Protein AF-A0A643F8P0-F1 (afdb_monomer_lite)

Sequence (172 aa):
MSAFVASLYAFSPAPAEAAQLQRCAGENETCRLPYPTEVIYGANGRGTSQFIDGPNVRCSNQVFGDPAPGARKSCSFVVRDRYEDRRDDRRNDWRDDRRNDWRDNRRDDRGRGDWKQCAKEKGFCDFYGRKVVRYGAKGRFVERVFRDGVRCDNRSFGDPARGQGKACYIQN

Foldseek 3Di:
DDDDDDDDPPPDDDPDPPQDKAFAWWEQDKGFDPAFFKKWKDDDPWTFIDTDRDRIDGRYCVVGNCRDPPDTITIITGDDCLPDDPPDPPDDDDDDDDDDDPPPDDPDPPHDADWAFQWWAQDKRADAAKWWKWKADDPFTFIGIDHGIDGRYCVGGNYRDPPDTMTMITGD

Radius of gyration: 23.3 Å; chains: 1; bounding box: 80×56×63 Å

Secondary structure (DSSP, 8-state):
-----------PPPPP----EEEEEETTSEEEPSSSEEEEEEETTEEEEEEE-SSEEE-SHHHH--SSTTSPPEEEEE-----S---SS-S-------------SS-SSSSSS-EEEEEETTSEE--SSEEEEEEEETTEEEEEEEES-EE-SHHHH--SSTTS--EEEEE-

Organism: NCBI:txid571256

pLDDT: mean 78.8, std 17.43, range [42.19, 96.69]

Structure (mmCIF, N/CA/C/O backbone):
data_AF-A0A643F8P0-F1
#
_entry.id   AF-A0A643F8P0-F1
#
loop_
_atom_site.group_PDB
_atom_site.id
_atom_site.type_symbol
_atom_site.label_atom_id
_atom_site.label_alt_id
_atom_site.label_comp_id
_atom_site.label_asym_id
_atom_site.label_entity_id
_atom_site.label_seq_id
_atom_site.pdbx_PDB_ins_code
_atom_site.Cartn_x
_atom_site.Cartn_y
_atom_site.Cartn_z
_atom_site.occupancy
_atom_site.B_iso_or_equiv
_atom_site.auth_seq_id
_atom_site.auth_comp_id
_atom_site.auth_asym_id
_atom_site.auth_atom_id
_atom_site.pdbx_PDB_model_num
ATOM 1 N N . MET A 1 1 ? 60.593 21.051 12.238 1.00 44.84 1 MET A N 1
ATOM 2 C CA . MET A 1 1 ? 59.324 21.249 11.508 1.00 44.84 1 MET A CA 1
ATOM 3 C C . MET A 1 1 ? 58.473 20.017 11.761 1.00 44.84 1 MET A C 1
ATOM 5 O O . MET A 1 1 ? 58.709 19.001 11.126 1.00 44.84 1 MET A O 1
ATOM 9 N N . SER A 1 2 ? 57.611 20.048 12.780 1.00 47.16 2 SER A N 1
ATOM 10 C CA . SER A 1 2 ? 56.833 18.871 13.196 1.00 47.16 2 SER A CA 1
ATOM 11 C C . SER A 1 2 ? 55.447 18.916 12.567 1.00 47.16 2 SER A C 1
ATOM 13 O O . SER A 1 2 ? 54.753 19.926 12.650 1.00 47.16 2 SER A O 1
ATOM 15 N N . ALA A 1 3 ? 55.110 17.829 11.881 1.00 49.59 3 ALA A N 1
ATOM 16 C CA . ALA A 1 3 ? 53.942 17.677 11.035 1.00 49.59 3 ALA A CA 1
ATOM 17 C C . ALA A 1 3 ? 52.636 17.627 11.844 1.00 49.59 3 ALA A C 1
ATOM 19 O O . ALA A 1 3 ? 52.505 16.840 12.780 1.00 49.59 3 ALA A O 1
ATOM 20 N N . PHE A 1 4 ? 51.649 18.424 11.434 1.00 51.78 4 PHE A N 1
ATOM 21 C CA . PHE A 1 4 ? 50.258 18.250 11.838 1.00 51.78 4 PHE A CA 1
ATOM 22 C C . PHE A 1 4 ? 49.622 17.209 10.916 1.00 51.78 4 PHE A C 1
ATOM 24 O O . PHE A 1 4 ? 49.409 17.460 9.731 1.00 51.78 4 PHE A O 1
ATOM 31 N N . VAL A 1 5 ? 49.346 16.022 11.453 1.00 54.84 5 VAL A N 1
ATOM 32 C CA . VAL A 1 5 ? 48.587 14.987 10.747 1.00 54.84 5 VAL A CA 1
ATOM 33 C C . VAL A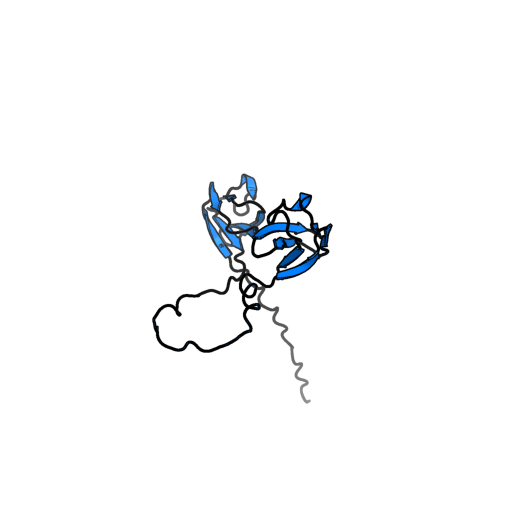 1 5 ? 47.111 15.367 10.848 1.00 54.84 5 VAL A C 1
ATOM 35 O O . VAL A 1 5 ? 46.491 15.220 11.900 1.00 54.84 5 VAL A O 1
ATOM 38 N N . ALA A 1 6 ? 46.556 15.919 9.770 1.00 56.56 6 ALA A N 1
ATOM 39 C CA . ALA A 1 6 ? 45.125 16.169 9.660 1.00 56.56 6 ALA A CA 1
ATOM 40 C C . ALA A 1 6 ? 44.400 14.820 9.556 1.00 56.56 6 ALA A C 1
ATOM 42 O O . ALA A 1 6 ? 44.477 14.132 8.539 1.00 56.56 6 ALA A O 1
ATOM 43 N N . SER A 1 7 ? 43.733 14.426 10.640 1.00 62.41 7 SER A N 1
ATOM 44 C CA . SER A 1 7 ? 42.916 13.216 10.684 1.00 62.41 7 SER A CA 1
ATOM 45 C C . SER A 1 7 ? 41.662 13.431 9.833 1.00 62.41 7 SER A C 1
ATOM 47 O O . SER A 1 7 ? 40.758 14.178 10.211 1.00 62.41 7 SER A O 1
ATOM 49 N N . LEU A 1 8 ? 41.635 12.820 8.650 1.00 60.09 8 LEU A N 1
ATOM 50 C CA . LEU A 1 8 ? 40.470 12.798 7.772 1.00 60.09 8 LEU A CA 1
ATOM 51 C C . LEU A 1 8 ? 39.463 11.786 8.328 1.00 60.09 8 LEU A C 1
ATOM 53 O O . LEU A 1 8 ? 39.619 10.579 8.158 1.00 60.09 8 LEU A O 1
ATOM 57 N N . TYR A 1 9 ? 38.421 12.279 8.997 1.00 62.19 9 TYR A N 1
ATOM 58 C CA . TYR A 1 9 ? 37.262 11.465 9.350 1.00 62.19 9 TYR A CA 1
ATOM 59 C C . TYR A 1 9 ? 36.474 11.141 8.076 1.00 62.19 9 TYR A C 1
ATOM 61 O O . TYR A 1 9 ? 35.705 11.960 7.573 1.00 62.19 9 TYR A O 1
ATOM 69 N N . ALA A 1 10 ? 36.681 9.939 7.541 1.00 62.03 10 ALA A N 1
ATOM 70 C CA . ALA A 1 10 ? 35.832 9.373 6.506 1.00 62.03 10 ALA A CA 1
ATOM 71 C C . ALA A 1 10 ? 34.463 9.031 7.118 1.00 62.03 10 ALA A C 1
ATOM 73 O O . ALA A 1 10 ? 34.300 8.009 7.782 1.00 62.03 10 ALA A O 1
AT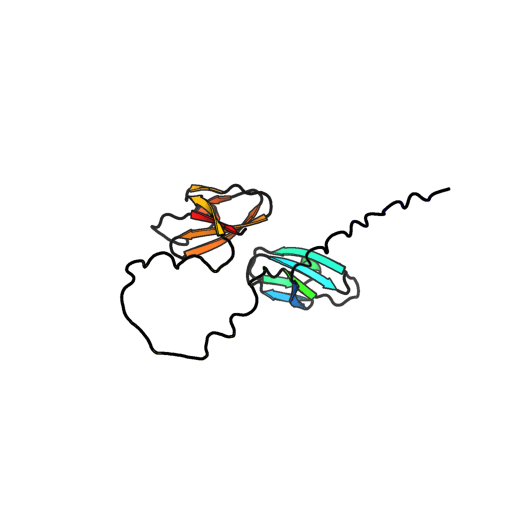OM 74 N N . PHE A 1 11 ? 33.473 9.899 6.909 1.00 56.56 11 PHE A N 1
ATOM 75 C CA . PHE A 1 11 ? 32.074 9.551 7.137 1.00 56.56 11 PHE A CA 1
ATOM 76 C C . PHE A 1 11 ? 31.609 8.652 5.990 1.00 56.56 11 PHE A C 1
ATOM 78 O O . PHE A 1 11 ? 31.243 9.130 4.917 1.00 56.56 11 PHE A O 1
ATOM 85 N N . SER A 1 12 ? 31.645 7.340 6.209 1.00 61.72 12 SER A N 1
ATOM 86 C CA . SER A 1 12 ? 30.964 6.384 5.339 1.00 61.72 12 SER A CA 1
ATOM 87 C C . SER A 1 12 ? 29.452 6.609 5.456 1.00 61.72 12 SER A C 1
ATOM 89 O O . SER A 1 12 ? 28.930 6.518 6.572 1.00 61.72 12 SER A O 1
ATOM 91 N N . PRO A 1 13 ? 28.717 6.894 4.364 1.00 55.09 13 PRO A N 1
ATOM 92 C CA . PRO A 1 13 ? 27.265 6.828 4.414 1.00 55.09 13 PRO A CA 1
ATOM 93 C C . PRO A 1 13 ? 26.875 5.392 4.779 1.00 55.09 13 PRO A C 1
ATOM 95 O O . PRO A 1 13 ? 27.413 4.437 4.213 1.00 55.09 13 PRO A O 1
ATOM 98 N N . ALA A 1 14 ? 25.985 5.239 5.762 1.00 55.78 14 ALA A N 1
ATOM 99 C CA . ALA A 1 14 ? 25.439 3.937 6.119 1.00 55.78 14 ALA A CA 1
ATOM 100 C C . ALA A 1 14 ? 24.883 3.258 4.854 1.00 55.78 14 ALA A C 1
ATOM 102 O O . ALA A 1 14 ? 24.330 3.956 3.993 1.00 55.78 14 ALA A O 1
ATOM 103 N N . PRO A 1 15 ? 25.029 1.929 4.711 1.00 54.34 15 PRO A N 1
ATOM 104 C CA . PRO A 1 15 ? 24.374 1.220 3.627 1.00 54.34 15 PRO A CA 1
ATOM 105 C C . PRO A 1 15 ? 22.886 1.549 3.713 1.00 54.34 15 PRO A C 1
ATOM 107 O O . PRO A 1 15 ? 22.271 1.363 4.763 1.00 54.34 15 PRO A O 1
ATOM 110 N N . ALA A 1 16 ? 22.327 2.103 2.635 1.00 50.72 16 ALA A N 1
ATOM 111 C CA . AL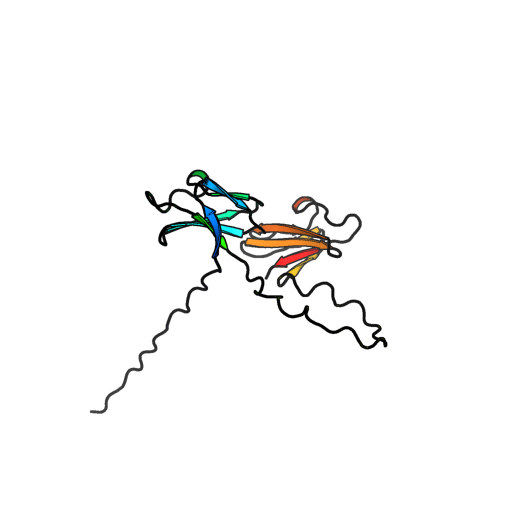A A 1 16 ? 20.886 2.206 2.495 1.00 50.72 16 ALA A CA 1
ATOM 112 C C . ALA A 1 16 ? 20.329 0.810 2.784 1.00 50.72 16 ALA A C 1
ATOM 114 O O . ALA A 1 16 ? 20.752 -0.141 2.123 1.00 50.72 16 ALA A O 1
ATOM 115 N N . GLU A 1 17 ? 19.478 0.681 3.807 1.00 54.28 17 GLU A N 1
ATOM 116 C CA . GLU A 1 17 ? 18.790 -0.569 4.119 1.00 54.28 17 GLU A CA 1
ATOM 117 C C . GLU A 1 17 ? 18.154 -1.067 2.823 1.00 54.28 17 GLU A C 1
ATOM 119 O O . GLU A 1 17 ? 17.181 -0.500 2.319 1.00 54.28 17 GLU A O 1
ATOM 124 N N . ALA A 1 18 ? 18.774 -2.077 2.215 1.00 56.22 18 ALA A N 1
ATOM 125 C CA . ALA A 1 18 ? 18.255 -2.694 1.017 1.00 56.22 18 ALA A CA 1
ATOM 126 C C . ALA A 1 18 ? 17.021 -3.466 1.466 1.00 56.22 18 ALA A C 1
ATOM 128 O O . ALA A 1 18 ? 17.133 -4.577 1.978 1.00 56.22 18 ALA A O 1
ATOM 129 N N . ALA A 1 19 ? 15.855 -2.831 1.342 1.00 63.91 19 ALA A N 1
ATOM 130 C CA . ALA A 1 19 ? 14.574 -3.451 1.627 1.00 63.91 19 ALA A CA 1
ATOM 131 C C . ALA A 1 19 ? 14.545 -4.854 0.999 1.00 63.91 19 ALA A C 1
ATOM 133 O O . ALA A 1 19 ? 14.876 -5.005 -0.180 1.00 63.91 19 ALA A O 1
ATOM 134 N N . GLN A 1 20 ? 14.201 -5.885 1.777 1.00 82.75 20 GLN A N 1
ATOM 135 C CA . GLN A 1 20 ? 14.216 -7.265 1.295 1.00 82.75 20 GLN A CA 1
ATOM 136 C C . GLN A 1 20 ? 13.199 -7.402 0.146 1.00 82.75 20 GLN A C 1
ATOM 138 O O . GLN A 1 20 ? 11.993 -7.306 0.357 1.00 82.75 20 GLN A O 1
ATOM 143 N N . LEU A 1 21 ? 13.663 -7.583 -1.095 1.00 87.81 21 LEU A N 1
ATOM 144 C CA . LEU A 1 21 ? 12.792 -7.690 -2.271 1.00 87.81 21 LEU A CA 1
ATOM 145 C C . LEU A 1 21 ? 12.518 -9.151 -2.619 1.00 87.81 21 LEU A C 1
ATOM 147 O O . LEU A 1 21 ? 13.436 -9.899 -2.948 1.00 87.81 21 LEU A O 1
ATOM 151 N N . GLN A 1 22 ? 11.243 -9.537 -2.649 1.00 92.31 22 GLN A N 1
ATOM 152 C CA . GLN A 1 22 ? 10.815 -10.861 -3.097 1.00 92.31 22 GLN A CA 1
ATOM 153 C C . GLN A 1 22 ? 10.192 -10.778 -4.485 1.00 92.31 22 GLN A C 1
ATOM 155 O O . GLN A 1 22 ? 9.160 -10.136 -4.684 1.00 92.31 22 GLN A O 1
ATOM 160 N N . ARG A 1 23 ? 10.781 -11.488 -5.452 1.00 93.88 23 ARG A N 1
ATOM 161 C CA . ARG A 1 23 ? 10.199 -11.638 -6.792 1.00 93.88 23 ARG A CA 1
ATOM 162 C C . ARG A 1 23 ? 8.876 -12.399 -6.709 1.00 93.88 23 ARG A C 1
ATOM 164 O O . ARG A 1 23 ? 8.819 -13.452 -6.073 1.00 93.88 23 ARG A O 1
ATOM 171 N N . CYS A 1 24 ? 7.844 -11.895 -7.385 1.00 94.81 24 CYS A N 1
ATOM 172 C CA . CYS A 1 24 ? 6.509 -12.503 -7.399 1.00 94.81 24 CYS A CA 1
ATOM 173 C C . CYS A 1 24 ? 5.976 -12.850 -8.793 1.00 94.81 24 CYS A C 1
ATOM 175 O O . CYS A 1 24 ? 5.148 -13.749 -8.898 1.00 94.81 24 CYS A O 1
ATOM 177 N N . ALA A 1 25 ? 6.403 -12.149 -9.849 1.00 96.69 25 ALA A N 1
ATOM 178 C CA . ALA A 1 25 ? 5.860 -12.341 -11.195 1.00 96.69 2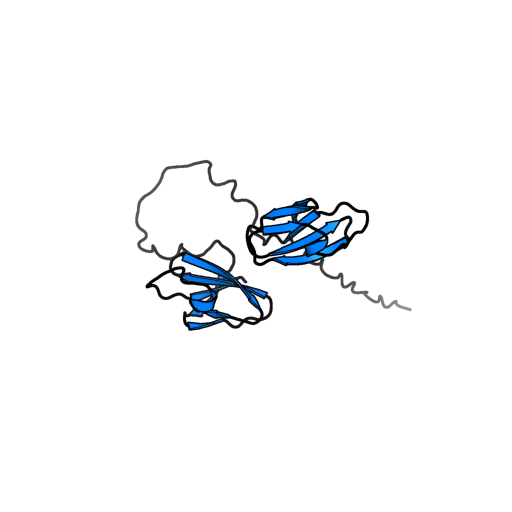5 ALA A CA 1
ATOM 179 C C . ALA A 1 25 ? 6.861 -11.937 -12.286 1.00 96.69 25 ALA A C 1
ATOM 181 O O . ALA A 1 25 ? 7.655 -11.008 -12.111 1.00 96.69 25 ALA A O 1
ATOM 182 N N . GLY A 1 26 ? 6.821 -12.626 -13.424 1.00 95.38 26 GLY A N 1
ATOM 183 C CA . GLY A 1 26 ? 7.430 -12.174 -14.672 1.00 95.38 26 GLY A CA 1
ATOM 184 C C . GLY A 1 26 ? 6.600 -11.096 -15.376 1.00 95.38 26 GLY A C 1
ATOM 185 O O . GLY A 1 26 ? 5.465 -10.802 -15.005 1.00 95.38 26 GLY A O 1
ATOM 186 N N . GLU A 1 27 ? 7.178 -10.492 -16.411 1.00 92.56 27 GLU A N 1
ATOM 187 C CA . GLU A 1 27 ? 6.476 -9.545 -17.281 1.00 92.56 27 GLU A CA 1
ATOM 188 C C . GLU A 1 27 ? 5.189 -10.153 -17.867 1.00 92.56 27 GLU A C 1
ATOM 190 O O . GLU A 1 27 ? 5.190 -11.265 -18.390 1.00 92.56 27 GLU A O 1
ATOM 195 N N . ASN A 1 28 ? 4.097 -9.391 -17.771 1.00 93.88 28 ASN A N 1
ATOM 196 C CA . ASN A 1 28 ? 2.713 -9.716 -18.133 1.00 93.88 28 ASN A CA 1
ATOM 197 C C . ASN A 1 28 ? 1.993 -10.759 -17.262 1.00 93.88 28 ASN A C 1
ATOM 199 O O . ASN A 1 28 ? 0.828 -11.076 -17.526 1.00 93.88 28 ASN A O 1
ATOM 203 N N . GLU A 1 29 ? 2.626 -11.239 -16.194 1.00 95.88 29 GLU A N 1
ATOM 204 C CA . GLU A 1 29 ? 1.989 -12.110 -15.204 1.00 95.88 29 GLU A CA 1
ATOM 205 C C . GLU A 1 29 ? 1.301 -11.298 -14.091 1.00 95.88 29 GLU A C 1
ATOM 207 O O . GLU A 1 29 ? 1.458 -10.079 -13.965 1.00 95.88 29 GLU A O 1
ATOM 212 N N . THR A 1 30 ? 0.501 -11.974 -13.268 1.00 95.62 30 THR A N 1
ATOM 213 C CA . THR A 1 30 ? -0.155 -11.366 -12.104 1.00 95.62 30 THR A CA 1
ATOM 214 C C . THR A 1 30 ? 0.640 -11.674 -10.842 1.00 95.62 30 THR A C 1
ATOM 216 O O . THR A 1 30 ? 0.773 -12.830 -10.451 1.00 95.62 30 THR A O 1
ATOM 219 N N . CYS A 1 31 ? 1.118 -10.628 -10.173 1.00 95.62 31 CYS A N 1
ATOM 220 C CA . CYS A 1 31 ? 1.742 -10.724 -8.861 1.00 95.62 31 CYS A CA 1
ATOM 221 C C . CYS A 1 31 ? 0.650 -10.783 -7.787 1.00 95.62 31 CYS A C 1
ATOM 223 O O . CYS A 1 31 ? -0.187 -9.879 -7.717 1.00 95.62 31 CYS A O 1
ATOM 225 N N . ARG A 1 32 ? 0.652 -11.840 -6.963 1.00 94.44 32 ARG A N 1
ATOM 226 C CA . ARG A 1 32 ? -0.222 -11.961 -5.786 1.00 94.44 32 ARG A CA 1
ATOM 227 C C . ARG A 1 32 ? 0.514 -11.448 -4.558 1.00 94.44 32 ARG A C 1
ATOM 229 O O . ARG A 1 32 ? 1.602 -11.932 -4.253 1.00 94.44 32 ARG A O 1
ATOM 236 N N . LEU A 1 33 ? -0.082 -10.492 -3.863 1.00 89.44 33 LEU A N 1
ATOM 237 C CA . LEU A 1 33 ? 0.531 -9.830 -2.722 1.00 89.44 33 LEU A CA 1
ATOM 238 C C . LEU A 1 33 ? -0.031 -10.402 -1.417 1.00 89.44 33 LEU A C 1
ATOM 240 O O . LEU A 1 33 ? -1.251 -10.477 -1.261 1.00 89.44 33 LEU A O 1
ATOM 244 N N . PRO A 1 34 ? 0.832 -10.804 -0.467 1.00 85.00 34 PRO A N 1
ATOM 245 C CA . PRO A 1 34 ? 0.384 -11.330 0.823 1.00 85.00 34 PRO A CA 1
ATOM 246 C C . PRO A 1 34 ? -0.235 -10.250 1.724 1.00 85.00 34 PRO A C 1
ATOM 248 O O . PRO A 1 34 ? -0.970 -10.570 2.655 1.00 85.00 34 PRO A O 1
ATOM 251 N N . TYR A 1 35 ? 0.091 -8.985 1.468 1.00 82.56 35 TYR A N 1
ATOM 252 C CA . TYR A 1 35 ? -0.399 -7.801 2.165 1.00 82.56 35 TYR A CA 1
ATOM 253 C C . TYR A 1 35 ? -0.154 -6.564 1.283 1.00 82.56 35 TYR A C 1
ATOM 255 O O . TYR A 1 35 ? 0.678 -6.635 0.372 1.00 82.56 35 TYR A O 1
ATOM 263 N N . PRO A 1 36 ? -0.828 -5.432 1.556 1.00 85.31 36 PRO A N 1
ATOM 264 C CA . PRO A 1 36 ? -0.528 -4.155 0.918 1.00 85.31 36 PRO A CA 1
ATOM 265 C C . PRO A 1 36 ? 0.954 -3.796 1.032 1.00 85.31 36 PRO A C 1
ATOM 267 O O . PRO A 1 36 ? 1.495 -3.706 2.138 1.00 85.31 36 PRO A O 1
ATOM 270 N N . THR A 1 37 ? 1.628 -3.624 -0.100 1.00 88.50 37 THR A N 1
ATOM 271 C CA . THR A 1 37 ? 3.074 -3.388 -0.137 1.00 88.50 37 THR A CA 1
ATOM 272 C C . THR A 1 37 ? 3.490 -2.642 -1.400 1.00 88.50 37 THR A C 1
ATOM 274 O O . THR A 1 37 ? 2.719 -2.477 -2.349 1.00 88.50 37 THR A O 1
ATOM 277 N N . GLU A 1 38 ? 4.728 -2.168 -1.399 1.00 90.69 38 GLU A N 1
ATOM 278 C CA . GLU A 1 38 ? 5.360 -1.581 -2.566 1.00 90.69 38 GLU A CA 1
ATOM 279 C C . GLU A 1 38 ? 5.847 -2.678 -3.513 1.00 90.69 38 GLU A C 1
ATOM 281 O O . GLU A 1 38 ? 6.556 -3.603 -3.113 1.00 90.69 38 GLU A O 1
ATOM 286 N N . VAL A 1 39 ? 5.436 -2.572 -4.774 1.00 94.38 39 VAL A N 1
ATOM 287 C CA . VAL A 1 39 ? 5.830 -3.453 -5.868 1.00 94.38 39 VAL A CA 1
ATOM 288 C C . VAL A 1 39 ? 6.741 -2.679 -6.802 1.00 94.38 39 VAL A C 1
ATOM 290 O O . VAL A 1 39 ? 6.400 -1.599 -7.277 1.00 94.38 39 VAL A O 1
ATOM 293 N N . ILE A 1 40 ? 7.898 -3.256 -7.074 1.00 95.12 40 ILE A N 1
ATOM 294 C CA . ILE A 1 40 ? 8.922 -2.758 -7.975 1.00 95.12 40 ILE A CA 1
ATOM 295 C C . ILE A 1 40 ? 8.850 -3.577 -9.252 1.00 95.12 40 ILE A C 1
ATOM 297 O O . ILE A 1 40 ? 8.951 -4.801 -9.216 1.00 95.12 40 ILE A O 1
ATOM 301 N N . TYR A 1 41 ? 8.708 -2.894 -10.377 1.00 96.31 41 TYR A N 1
ATOM 302 C CA . TYR A 1 41 ? 8.779 -3.469 -11.709 1.00 96.31 41 TYR A CA 1
ATOM 303 C C . TYR A 1 41 ? 10.066 -3.007 -12.380 1.00 96.31 41 TYR A C 1
ATOM 305 O O . TYR A 1 41 ? 10.320 -1.806 -12.440 1.00 96.31 41 TYR A O 1
ATOM 313 N N . GLY A 1 42 ? 10.898 -3.931 -12.859 1.00 94.50 42 GLY 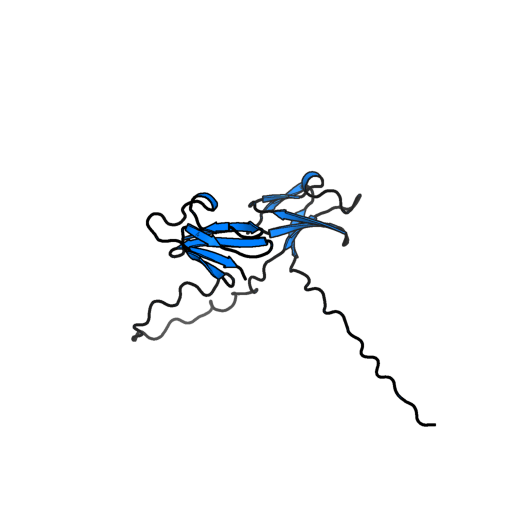A N 1
ATOM 314 C CA . GLY A 1 42 ? 12.201 -3.551 -13.399 1.00 94.50 42 GLY A CA 1
ATOM 315 C C . GLY A 1 42 ? 13.075 -4.698 -13.893 1.00 94.50 42 GLY A C 1
ATOM 316 O O . GLY A 1 42 ? 12.711 -5.873 -13.797 1.00 94.50 42 GLY A O 1
ATOM 317 N N . ALA A 1 43 ? 14.233 -4.325 -14.438 1.00 93.44 43 ALA A N 1
ATOM 318 C CA . ALA A 1 43 ? 15.291 -5.210 -14.919 1.00 93.44 43 ALA A CA 1
ATOM 319 C C . ALA A 1 43 ? 16.653 -4.503 -14.847 1.00 93.44 43 ALA A C 1
ATOM 321 O O . ALA A 1 43 ? 16.735 -3.289 -15.022 1.00 93.44 43 ALA A O 1
ATOM 322 N N . ASN A 1 44 ? 17.734 -5.267 -14.649 1.00 88.75 44 ASN A N 1
ATOM 323 C CA . ASN A 1 44 ? 19.120 -4.777 -14.734 1.00 88.75 44 ASN A CA 1
ATOM 324 C C . ASN A 1 44 ? 19.404 -3.527 -13.874 1.00 88.75 44 ASN A C 1
ATOM 326 O O . ASN A 1 44 ? 20.069 -2.596 -14.319 1.00 88.75 44 ASN A O 1
ATOM 330 N N . GLY A 1 45 ? 18.846 -3.472 -12.661 1.00 85.62 45 GLY A N 1
ATOM 331 C CA . GLY A 1 45 ? 19.010 -2.335 -11.746 1.00 85.62 45 GLY A CA 1
ATOM 332 C C . GLY A 1 45 ? 18.179 -1.091 -12.090 1.00 85.62 45 GLY A C 1
ATOM 333 O O . GLY A 1 45 ? 18.244 -0.105 -11.363 1.00 85.62 45 GLY A O 1
ATOM 334 N N . ARG A 1 46 ? 17.371 -1.123 -13.157 1.00 90.12 46 ARG A N 1
ATOM 335 C CA . ARG A 1 46 ? 16.381 -0.086 -13.478 1.00 90.12 46 ARG A CA 1
ATOM 336 C C . ARG A 1 46 ? 14.997 -0.559 -13.069 1.00 90.12 46 ARG A C 1
ATOM 338 O O . ARG A 1 46 ? 14.619 -1.688 -13.377 1.00 90.12 46 ARG A O 1
ATOM 345 N N . GLY A 1 47 ? 14.224 0.301 -12.419 1.00 92.06 47 GLY A N 1
ATOM 346 C CA . GLY A 1 47 ? 12.874 -0.047 -12.008 1.00 92.06 47 GLY A CA 1
ATOM 347 C C . GLY A 1 47 ? 12.039 1.153 -11.603 1.00 92.06 47 GLY A C 1
ATOM 348 O O . GLY A 1 47 ? 12.555 2.212 -11.259 1.00 92.06 47 GLY A O 1
ATOM 349 N N . THR A 1 48 ? 10.735 0.949 -11.651 1.00 93.31 48 THR A N 1
ATOM 350 C CA . THR A 1 48 ? 9.698 1.850 -11.148 1.00 93.31 48 THR A CA 1
ATOM 351 C C . THR A 1 48 ? 8.973 1.143 -10.023 1.00 93.31 48 THR A C 1
ATOM 353 O O . THR A 1 48 ? 8.720 -0.061 -10.120 1.00 93.31 48 THR A O 1
ATOM 356 N N . SER A 1 49 ? 8.595 1.872 -8.982 1.00 91.44 49 SER A N 1
ATOM 357 C CA . SER A 1 49 ? 7.821 1.318 -7.882 1.00 91.44 49 SER A CA 1
ATOM 358 C C . SER A 1 49 ? 6.423 1.918 -7.826 1.00 91.44 49 SER A C 1
ATOM 360 O O . SER A 1 49 ? 6.201 3.082 -8.163 1.00 91.44 49 SER A O 1
ATOM 362 N N . GLN A 1 50 ? 5.460 1.104 -7.407 1.00 91.19 50 GLN A N 1
ATOM 363 C CA . GLN A 1 50 ? 4.137 1.568 -7.017 1.00 91.19 50 GLN A CA 1
ATOM 364 C C . GLN A 1 50 ? 3.645 0.814 -5.794 1.00 91.19 50 GLN A C 1
ATOM 366 O O . GLN A 1 50 ? 3.908 -0.373 -5.613 1.00 91.19 50 GLN A O 1
ATOM 371 N N . PHE A 1 51 ? 2.887 1.515 -4.959 1.00 89.88 51 PHE A N 1
ATOM 372 C CA . PHE A 1 51 ? 2.246 0.910 -3.806 1.00 89.88 51 PHE A CA 1
ATOM 373 C C . PHE A 1 51 ? 0.899 0.322 -4.191 1.00 89.88 51 PHE A C 1
ATOM 375 O O . PHE A 1 51 ? 0.059 1.016 -4.762 1.00 89.88 51 PHE A O 1
ATOM 382 N N . ILE A 1 52 ? 0.690 -0.939 -3.834 1.00 90.69 52 ILE A N 1
ATOM 383 C CA . ILE A 1 52 ? -0.511 -1.683 -4.178 1.00 90.69 52 ILE A CA 1
ATOM 384 C C . ILE A 1 52 ? -1.248 -2.038 -2.885 1.00 90.69 52 ILE A C 1
ATOM 386 O O . ILE A 1 52 ? -0.732 -2.783 -2.058 1.00 90.69 52 ILE A O 1
ATOM 390 N N . ASP A 1 53 ? -2.469 -1.518 -2.731 1.00 84.44 53 ASP A N 1
ATOM 391 C CA . ASP A 1 53 ? -3.371 -1.822 -1.601 1.00 84.44 53 ASP A CA 1
ATOM 392 C C . ASP A 1 53 ? -4.295 -3.027 -1.880 1.00 84.44 53 ASP A C 1
ATOM 394 O O . ASP A 1 53 ? -5.122 -3.427 -1.065 1.00 84.44 53 ASP A O 1
ATOM 398 N N . GLY A 1 54 ? -4.167 -3.621 -3.068 1.00 86.56 54 GLY A N 1
ATOM 399 C CA . GLY A 1 54 ? -4.933 -4.785 -3.499 1.00 86.56 54 GLY A CA 1
ATOM 400 C C . GLY A 1 54 ? -4.183 -6.111 -3.327 1.00 86.56 54 GLY A C 1
ATOM 401 O O . GLY A 1 54 ? -2.956 -6.137 -3.244 1.00 86.56 54 GLY A O 1
ATOM 402 N N . PRO A 1 55 ? -4.903 -7.247 -3.361 1.00 87.81 55 PRO A N 1
ATOM 403 C CA . PRO A 1 55 ? -4.295 -8.575 -3.261 1.00 87.81 55 PRO A CA 1
ATOM 404 C C . PRO A 1 55 ? -3.528 -8.985 -4.525 1.00 87.81 55 PRO A C 1
ATOM 406 O O . PRO A 1 55 ? -2.785 -9.962 -4.500 1.00 87.81 55 PRO A O 1
ATOM 409 N N . ASN A 1 56 ? -3.732 -8.291 -5.649 1.00 93.12 56 ASN A N 1
ATOM 410 C CA . ASN A 1 56 ? -3.126 -8.630 -6.929 1.00 93.12 56 ASN A CA 1
ATOM 411 C C . ASN A 1 56 ? -2.773 -7.370 -7.719 1.00 93.12 56 ASN A C 1
ATOM 413 O O . ASN A 1 56 ? -3.534 -6.403 -7.714 1.00 93.12 56 ASN A O 1
ATOM 417 N N . VAL A 1 57 ? -1.680 -7.429 -8.477 1.00 95.25 57 VAL A N 1
ATOM 418 C CA . VAL A 1 57 ? -1.323 -6.417 -9.478 1.00 95.25 57 VAL A CA 1
ATOM 419 C C . VAL A 1 57 ? -0.822 -7.083 -10.755 1.00 95.25 57 VAL A C 1
ATOM 421 O O . VAL A 1 57 ? -0.140 -8.110 -10.711 1.00 95.25 57 VAL A O 1
ATOM 424 N N . ARG A 1 58 ? -1.168 -6.515 -11.915 1.00 96.31 58 ARG A N 1
ATOM 425 C CA . ARG A 1 58 ? -0.655 -6.989 -13.204 1.00 96.31 58 ARG A CA 1
ATOM 426 C C . ARG A 1 58 ? 0.730 -6.403 -13.457 1.00 96.31 58 ARG A C 1
ATOM 428 O O . ARG A 1 58 ? 0.894 -5.188 -13.508 1.00 96.31 58 ARG A O 1
ATOM 435 N N . CYS A 1 59 ? 1.715 -7.273 -13.633 1.00 95.44 59 CYS A N 1
ATOM 436 C CA . CYS A 1 59 ? 3.110 -6.900 -13.800 1.00 95.44 59 CYS A CA 1
ATOM 437 C C . CYS A 1 59 ? 3.395 -6.457 -15.241 1.00 95.44 59 CYS A C 1
ATOM 439 O O . CYS A 1 59 ? 3.823 -7.260 -16.065 1.00 95.44 59 CYS A O 1
ATOM 441 N N . SER A 1 60 ? 3.090 -5.207 -15.594 1.00 95.81 60 SER A N 1
ATOM 442 C CA . SER A 1 60 ? 3.169 -4.752 -16.989 1.00 95.81 60 SER A CA 1
ATOM 443 C C . SER A 1 60 ? 3.514 -3.274 -17.130 1.00 95.81 60 SER A C 1
ATOM 445 O O . SER A 1 60 ? 3.224 -2.477 -16.233 1.00 95.81 60 SER A O 1
ATOM 447 N N . ASN A 1 61 ? 4.019 -2.911 -18.313 1.00 94.25 61 ASN A N 1
ATOM 448 C CA . ASN A 1 61 ? 4.282 -1.527 -18.711 1.00 94.25 61 ASN A CA 1
ATOM 449 C C . ASN A 1 61 ? 3.056 -0.609 -18.574 1.00 94.25 61 ASN A C 1
ATOM 451 O O . ASN A 1 61 ? 3.207 0.577 -18.311 1.00 94.25 61 ASN A O 1
ATOM 455 N N . GLN A 1 62 ? 1.837 -1.139 -18.717 1.00 93.56 62 GLN A N 1
ATOM 456 C CA . GLN A 1 62 ? 0.614 -0.345 -18.577 1.00 93.56 62 GLN A CA 1
ATOM 457 C C . GLN A 1 62 ? 0.373 0.127 -17.137 1.00 93.56 62 GLN A C 1
ATOM 459 O O . GLN A 1 62 ? -0.219 1.180 -16.930 1.00 93.56 62 GLN A O 1
ATOM 464 N N . VAL A 1 63 ? 0.807 -0.655 -16.146 1.00 93.25 63 VAL A N 1
ATOM 465 C CA . VAL A 1 63 ? 0.593 -0.340 -14.727 1.00 93.25 63 VAL A CA 1
ATOM 466 C C . VAL A 1 63 ? 1.744 0.498 -14.179 1.00 93.25 63 VAL A C 1
ATOM 468 O O . VAL A 1 63 ? 1.511 1.486 -13.489 1.00 93.25 63 VAL A O 1
ATOM 471 N N . PHE A 1 64 ? 2.982 0.117 -14.501 1.00 94.69 64 PHE A N 1
ATOM 472 C CA . PHE A 1 64 ? 4.183 0.686 -13.885 1.00 94.69 64 PHE A CA 1
ATOM 473 C C . PHE A 1 64 ? 4.967 1.645 -14.798 1.00 94.69 64 PHE A C 1
ATOM 475 O O . PHE A 1 64 ? 5.844 2.354 -14.313 1.00 94.69 64 PHE A O 1
ATOM 482 N N . GLY A 1 65 ? 4.655 1.701 -16.096 1.00 92.50 65 GLY A N 1
ATOM 483 C CA . GLY A 1 65 ? 5.525 2.300 -17.112 1.00 92.50 65 GLY A CA 1
ATOM 484 C C . GLY A 1 65 ? 6.619 1.333 -17.574 1.00 92.50 65 GLY A C 1
ATOM 485 O O . GLY A 1 65 ? 6.712 0.210 -17.077 1.00 92.50 65 GLY A O 1
ATOM 486 N N . ASP A 1 66 ? 7.447 1.758 -18.534 1.00 92.25 66 ASP A N 1
ATOM 487 C CA . ASP A 1 66 ? 8.604 0.974 -18.989 1.00 92.25 66 ASP A CA 1
ATOM 488 C C . ASP A 1 66 ? 9.927 1.554 -18.451 1.00 92.25 66 ASP A C 1
ATOM 490 O O . ASP A 1 66 ? 10.501 2.461 -19.059 1.00 92.25 66 ASP A O 1
ATOM 494 N N . PRO A 1 67 ? 10.434 1.053 -17.311 1.00 93.38 67 PRO A N 1
ATOM 495 C CA . PRO A 1 67 ? 11.707 1.498 -16.740 1.00 93.38 67 PRO A CA 1
ATOM 496 C C . PRO A 1 67 ? 12.941 0.964 -17.475 1.00 93.38 67 PRO A C 1
ATOM 498 O O . PRO A 1 67 ? 14.050 1.461 -17.269 1.00 93.38 67 PRO A O 1
ATOM 501 N N . ALA A 1 68 ? 12.788 -0.083 -18.287 1.00 90.19 68 ALA A N 1
ATOM 502 C CA . ALA A 1 68 ? 13.900 -0.744 -18.957 1.00 90.19 68 ALA A CA 1
ATOM 503 C C . ALA A 1 68 ? 13.466 -1.221 -20.354 1.00 90.19 68 ALA A C 1
ATOM 505 O O . ALA A 1 68 ? 13.203 -2.417 -20.547 1.00 90.19 68 ALA A O 1
ATOM 506 N N . PRO A 1 69 ? 13.418 -0.302 -21.339 1.00 90.69 69 PRO A N 1
ATOM 507 C CA . PRO A 1 69 ? 13.045 -0.634 -22.708 1.00 90.69 69 PRO A CA 1
ATOM 508 C C . PRO A 1 69 ? 13.970 -1.703 -23.297 1.00 90.69 69 PRO A C 1
ATOM 510 O O . PRO A 1 69 ? 15.189 -1.645 -23.130 1.00 90.69 69 PRO A O 1
ATOM 513 N N . GLY A 1 70 ? 13.391 -2.695 -23.977 1.00 88.56 70 GLY A N 1
ATOM 514 C CA . GLY A 1 70 ? 14.128 -3.803 -24.599 1.00 88.56 70 GLY A CA 1
ATOM 515 C C . GLY A 1 70 ? 14.627 -4.888 -23.634 1.00 88.56 70 GLY A C 1
ATOM 516 O O . GLY A 1 70 ? 15.126 -5.914 -24.090 1.00 88.56 70 GLY A O 1
ATOM 517 N N . ALA A 1 71 ? 14.466 -4.711 -22.319 1.00 92.31 71 ALA A N 1
ATOM 518 C CA . ALA A 1 71 ? 14.797 -5.725 -21.321 1.00 92.31 71 ALA A CA 1
ATOM 519 C C . ALA A 1 71 ? 13.540 -6.442 -20.812 1.00 92.31 71 ALA A C 1
ATOM 521 O O . ALA A 1 71 ? 12.481 -5.829 -20.631 1.00 92.31 71 ALA A O 1
ATOM 522 N N . ARG A 1 72 ? 13.676 -7.743 -20.522 1.00 92.12 72 ARG A N 1
ATOM 523 C CA . ARG A 1 72 ? 12.614 -8.525 -19.882 1.00 92.12 72 ARG A CA 1
ATOM 524 C C . ARG A 1 72 ? 12.509 -8.128 -18.415 1.00 92.12 72 ARG A C 1
ATOM 526 O O . ARG A 1 72 ? 13.464 -8.300 -17.659 1.00 92.12 72 ARG A O 1
ATOM 533 N N . LYS A 1 73 ? 11.352 -7.609 -18.020 1.00 94.25 73 LYS A N 1
ATOM 534 C CA . LYS A 1 73 ? 11.127 -7.067 -16.674 1.00 94.25 73 LYS A CA 1
ATOM 535 C C . LYS A 1 73 ? 10.485 -8.099 -15.753 1.00 94.25 73 LYS A C 1
ATOM 537 O O . LYS A 1 73 ? 9.993 -9.149 -16.172 1.00 94.25 73 LYS A O 1
ATOM 542 N N . SER A 1 74 ? 10.518 -7.824 -14.459 1.00 96.00 74 SER A N 1
ATOM 543 C CA . SER A 1 74 ? 9.813 -8.631 -13.466 1.00 96.00 74 SER A CA 1
ATOM 544 C C . SER A 1 74 ? 9.348 -7.774 -12.303 1.00 96.00 74 SER A C 1
ATOM 546 O O . SER A 1 74 ? 9.891 -6.692 -12.084 1.00 96.00 74 SER A O 1
ATOM 548 N N . CYS A 1 75 ? 8.338 -8.263 -11.589 1.00 96.69 75 CYS A N 1
ATOM 549 C CA . CYS A 1 75 ? 7.845 -7.628 -10.381 1.00 96.69 75 CYS A CA 1
ATOM 550 C C . CYS A 1 75 ? 8.418 -8.309 -9.148 1.00 96.69 75 CYS A C 1
ATOM 552 O O . CYS A 1 75 ? 8.369 -9.539 -9.015 1.00 96.69 75 CYS A O 1
ATOM 554 N N . SER A 1 76 ? 8.874 -7.479 -8.224 1.00 94.94 76 SER A N 1
ATOM 555 C CA . SER A 1 76 ? 9.260 -7.851 -6.871 1.00 94.94 76 SER A CA 1
ATOM 556 C C . SER A 1 76 ? 8.524 -6.960 -5.888 1.00 94.94 76 SER A C 1
ATOM 558 O O . SER A 1 76 ? 8.274 -5.802 -6.193 1.00 94.94 76 SER A O 1
ATOM 560 N N . PHE A 1 77 ? 8.168 -7.467 -4.719 1.00 93.25 77 PHE A N 1
ATOM 561 C CA . PHE A 1 77 ? 7.565 -6.655 -3.669 1.00 93.25 77 PHE A CA 1
ATOM 562 C C . PHE A 1 77 ? 8.490 -6.539 -2.465 1.00 93.25 77 PHE A C 1
ATOM 564 O O . PHE A 1 77 ? 9.304 -7.430 -2.217 1.00 93.25 77 PHE A O 1
ATOM 571 N N . VAL A 1 78 ? 8.347 -5.452 -1.711 1.00 89.44 78 VAL A N 1
ATOM 572 C CA . VAL A 1 78 ? 9.062 -5.268 -0.448 1.00 89.44 78 VAL A CA 1
ATOM 573 C C . VAL A 1 78 ? 8.487 -6.233 0.589 1.00 89.44 78 VAL A C 1
ATOM 575 O O . VAL A 1 78 ? 7.319 -6.138 0.994 1.00 89.44 78 VAL A O 1
ATOM 578 N N . VAL A 1 79 ? 9.302 -7.204 0.991 1.00 84.94 79 VAL A N 1
ATOM 579 C CA . VAL A 1 79 ? 9.037 -8.065 2.136 1.00 84.94 79 VAL A CA 1
ATOM 580 C C . VAL A 1 79 ? 9.171 -7.202 3.378 1.00 84.94 79 VAL A C 1
ATOM 582 O O . VAL A 1 79 ? 10.095 -6.410 3.519 1.00 84.94 79 VAL A O 1
ATOM 585 N N . ARG A 1 80 ? 8.192 -7.314 4.266 1.00 75.62 80 ARG A N 1
ATOM 586 C CA . ARG A 1 80 ? 8.306 -6.758 5.608 1.00 75.62 80 ARG A CA 1
ATOM 587 C C . ARG A 1 80 ? 8.982 -7.850 6.393 1.00 75.62 80 ARG A C 1
ATOM 589 O O . ARG A 1 80 ? 8.456 -8.961 6.313 1.00 75.62 80 ARG A O 1
ATOM 596 N N . ASP A 1 81 ? 10.075 -7.550 7.090 1.00 60.62 81 ASP A N 1
ATOM 597 C CA . ASP A 1 81 ? 10.845 -8.515 7.877 1.00 60.62 81 ASP A CA 1
ATOM 598 C C . ASP A 1 81 ? 9.918 -9.287 8.818 1.00 60.62 81 ASP A C 1
ATOM 600 O O . ASP A 1 81 ? 9.675 -8.945 9.976 1.00 60.62 81 ASP A O 1
ATOM 604 N N . ARG A 1 82 ? 9.341 -10.367 8.304 1.00 58.81 82 ARG A N 1
ATOM 605 C CA . ARG A 1 82 ? 8.761 -11.414 9.106 1.00 58.81 82 ARG A CA 1
ATOM 606 C C . ARG A 1 82 ? 9.934 -12.344 9.299 1.00 58.81 82 ARG A C 1
ATOM 608 O O . ARG A 1 82 ? 10.029 -13.320 8.565 1.00 58.81 82 ARG A O 1
ATOM 615 N N . TYR A 1 83 ? 10.804 -11.925 10.225 1.00 42.19 83 TYR A N 1
ATOM 616 C CA . TYR A 1 83 ? 11.841 -12.704 10.894 1.00 42.19 83 TYR A CA 1
ATOM 617 C C . TYR A 1 83 ? 11.842 -14.143 10.388 1.00 42.19 83 TYR A C 1
ATOM 619 O O . TYR A 1 83 ? 10.936 -14.925 10.710 1.00 42.19 83 TYR A O 1
ATOM 627 N N . GLU A 1 84 ? 12.775 -14.409 9.479 1.00 50.31 84 GLU A N 1
ATOM 628 C CA . GLU A 1 84 ? 12.922 -15.709 8.861 1.00 50.31 84 GLU A CA 1
ATOM 629 C C . GLU A 1 84 ? 13.110 -16.775 9.947 1.00 50.31 84 GLU A C 1
ATOM 631 O O . GLU A 1 84 ? 13.798 -16.585 10.944 1.00 50.31 84 GLU A O 1
ATOM 636 N N . ASP A 1 85 ? 12.456 -17.900 9.688 1.00 42.47 85 ASP A N 1
ATOM 637 C CA . ASP A 1 85 ? 12.672 -19.208 10.286 1.00 42.47 85 ASP A CA 1
ATOM 638 C C . ASP A 1 85 ? 12.061 -19.522 11.671 1.00 42.47 85 ASP A C 1
ATOM 640 O O . ASP A 1 85 ? 12.655 -19.387 12.735 1.00 42.47 85 ASP A O 1
ATOM 644 N N . ARG A 1 86 ? 10.837 -20.072 11.640 1.00 51.31 86 ARG A N 1
ATOM 645 C CA . ARG A 1 86 ? 10.337 -21.010 12.663 1.00 51.31 86 ARG A CA 1
ATOM 646 C C . ARG A 1 86 ? 10.339 -22.440 12.112 1.00 51.31 86 ARG A C 1
ATOM 648 O O . ARG A 1 86 ? 9.295 -23.099 12.095 1.00 51.31 86 ARG A O 1
ATOM 655 N N . ARG A 1 87 ? 11.481 -22.928 11.631 1.00 53.47 87 ARG A N 1
ATOM 656 C CA . ARG A 1 87 ? 11.745 -24.363 11.496 1.00 53.47 87 ARG A CA 1
ATOM 657 C C . ARG A 1 87 ? 12.887 -24.769 12.426 1.00 53.47 87 ARG A C 1
ATOM 659 O O . ARG A 1 87 ? 13.968 -25.056 11.945 1.00 53.47 87 ARG A O 1
ATOM 666 N N . ASP A 1 88 ? 12.614 -24.880 13.730 1.00 49.44 88 ASP A N 1
ATOM 667 C CA . ASP A 1 88 ? 13.275 -25.963 14.486 1.00 49.44 88 ASP A CA 1
ATOM 668 C C . ASP A 1 88 ? 12.574 -26.488 15.757 1.00 49.44 88 ASP A C 1
ATOM 670 O O . ASP A 1 88 ? 12.937 -27.545 16.252 1.00 49.44 88 ASP A O 1
ATOM 674 N N . ASP A 1 89 ? 11.480 -25.900 16.256 1.00 51.62 89 ASP A N 1
ATOM 675 C CA . ASP A 1 89 ? 10.908 -26.375 17.541 1.00 51.62 89 ASP A CA 1
ATOM 676 C C . ASP A 1 89 ? 9.827 -27.471 17.428 1.00 51.62 89 ASP A C 1
ATOM 678 O O . ASP A 1 89 ? 8.945 -27.589 18.280 1.00 51.62 89 ASP A O 1
ATOM 682 N N . ARG A 1 90 ? 9.825 -28.288 16.366 1.00 55.59 90 ARG A N 1
ATOM 683 C CA . ARG A 1 90 ? 8.886 -29.431 16.250 1.00 55.59 90 ARG A CA 1
ATOM 684 C C . ARG A 1 90 ? 9.573 -30.782 16.185 1.00 55.59 90 ARG A C 1
ATOM 686 O O . ARG A 1 90 ? 9.089 -31.693 15.511 1.00 55.59 90 ARG A O 1
ATOM 693 N N . ARG A 1 91 ? 10.658 -30.945 16.937 1.00 54.31 91 ARG A N 1
ATOM 694 C CA . ARG A 1 91 ? 11.194 -32.275 17.202 1.00 54.31 91 ARG A CA 1
ATOM 695 C C . ARG A 1 91 ? 11.449 -32.492 18.691 1.00 54.31 91 ARG A C 1
ATOM 697 O O . ARG A 1 91 ? 12.580 -32.438 19.146 1.00 54.31 91 ARG A O 1
ATOM 704 N N . ASN A 1 92 ? 10.353 -32.880 19.355 1.00 50.06 92 ASN A N 1
ATOM 705 C CA . ASN A 1 92 ? 10.284 -33.596 20.639 1.00 50.06 92 ASN A CA 1
ATOM 706 C C . ASN A 1 92 ? 10.498 -32.677 21.864 1.00 50.06 92 ASN A C 1
ATOM 708 O O . ASN A 1 92 ? 11.340 -31.800 21.838 1.00 50.06 92 ASN A O 1
ATOM 712 N N . ASP A 1 93 ? 9.745 -32.760 22.957 1.00 50.59 93 ASP A N 1
ATOM 713 C CA . ASP A 1 93 ? 9.342 -33.975 23.654 1.00 50.59 93 ASP A CA 1
ATOM 714 C C . ASP A 1 93 ? 8.082 -33.730 24.508 1.00 50.59 93 ASP A C 1
ATOM 716 O O . ASP A 1 93 ? 7.879 -32.669 25.099 1.00 50.59 93 ASP A O 1
ATOM 720 N N . TRP A 1 94 ? 7.218 -34.736 24.540 1.00 50.44 94 TRP A N 1
ATOM 721 C CA . TRP A 1 94 ? 6.053 -34.812 25.405 1.00 50.44 94 TRP A CA 1
ATOM 722 C C . TRP A 1 94 ? 6.474 -35.491 26.706 1.00 50.44 94 TRP A C 1
ATOM 724 O O . TRP A 1 94 ? 6.679 -36.701 26.678 1.00 50.44 94 TRP A O 1
ATOM 734 N N . ARG A 1 95 ? 6.524 -34.740 27.815 1.00 51.25 95 ARG A N 1
ATOM 735 C CA . ARG A 1 95 ? 6.363 -35.137 29.243 1.00 51.25 95 ARG A CA 1
ATOM 736 C C . ARG A 1 95 ? 7.060 -34.055 30.063 1.00 51.25 95 ARG A C 1
ATOM 738 O O . ARG A 1 95 ? 8.263 -33.892 29.949 1.00 51.25 95 ARG A O 1
ATOM 745 N N . ASP A 1 96 ? 6.340 -33.122 30.660 1.00 51.19 96 ASP A N 1
ATOM 746 C CA . ASP A 1 96 ? 5.999 -33.033 32.093 1.00 51.19 96 ASP A CA 1
ATOM 747 C C . ASP A 1 96 ? 5.681 -31.521 32.240 1.00 51.19 96 ASP A C 1
ATOM 749 O O . ASP A 1 96 ? 6.306 -30.707 31.569 1.00 51.19 96 ASP A O 1
ATOM 753 N N . ASP A 1 97 ? 4.734 -30.965 32.976 1.00 50.12 97 ASP A N 1
ATOM 754 C CA . ASP A 1 97 ? 4.173 -31.348 34.249 1.00 50.12 97 ASP A CA 1
ATOM 755 C C . ASP A 1 97 ? 2.973 -30.395 34.470 1.00 50.12 97 ASP A C 1
ATOM 757 O O . ASP A 1 97 ? 3.045 -29.185 34.211 1.00 50.12 97 ASP A O 1
ATOM 761 N N . ARG A 1 98 ? 1.825 -30.924 34.895 1.00 60.44 98 ARG A N 1
ATOM 762 C CA . ARG A 1 98 ? 0.646 -30.119 35.246 1.00 60.44 98 ARG A CA 1
ATOM 763 C C . ARG A 1 98 ? 0.790 -29.667 36.695 1.00 60.44 98 ARG A C 1
ATOM 765 O O . ARG A 1 98 ? 0.472 -30.454 37.582 1.00 60.44 98 ARG A O 1
ATOM 772 N N . ARG A 1 99 ? 1.107 -28.393 36.954 1.00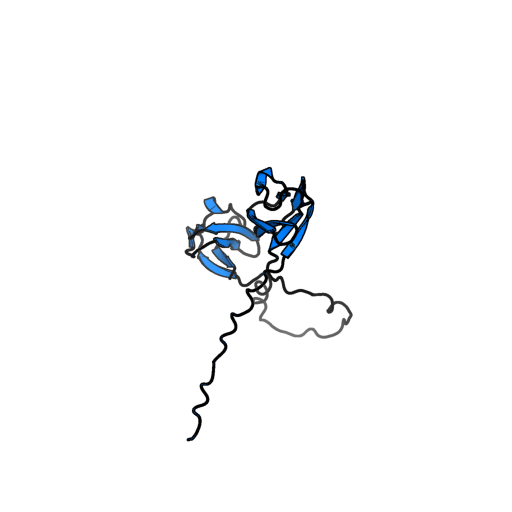 53.19 99 ARG A N 1
ATOM 773 C CA . ARG A 1 99 ? 0.709 -27.728 38.213 1.00 53.19 99 ARG A CA 1
ATOM 774 C C . ARG A 1 99 ? 0.792 -26.199 38.136 1.00 53.19 99 ARG A C 1
ATOM 776 O O . ARG A 1 99 ? 1.857 -25.613 38.232 1.00 53.19 99 ARG A O 1
ATOM 783 N N . ASN A 1 100 ? -0.396 -25.597 38.060 1.00 50.47 100 ASN A N 1
ATOM 784 C CA . ASN A 1 100 ? -0.765 -24.285 38.601 1.00 50.47 100 ASN A CA 1
ATOM 785 C C . ASN A 1 100 ? 0.032 -23.046 38.146 1.00 50.47 100 ASN A C 1
ATOM 787 O O . ASN A 1 100 ? 0.979 -22.637 38.809 1.00 50.47 100 ASN A O 1
ATOM 791 N N . ASP A 1 101 ? -0.501 -22.322 37.157 1.00 50.09 101 ASP A N 1
ATOM 792 C CA . ASP A 1 101 ? -0.352 -20.862 37.105 1.00 50.09 101 ASP A CA 1
ATOM 793 C C . ASP A 1 101 ? -1.691 -20.212 36.722 1.00 50.09 101 ASP A C 1
ATOM 795 O O . ASP A 1 101 ? -2.100 -20.179 35.562 1.00 50.09 101 ASP A O 1
ATOM 799 N N . TRP A 1 102 ? -2.401 -19.706 37.731 1.00 50.16 102 TRP A N 1
ATOM 800 C CA . TRP A 1 102 ? -3.543 -18.806 37.577 1.00 50.16 102 TRP A CA 1
ATOM 801 C C . TRP A 1 102 ? -3.061 -17.411 37.142 1.00 50.16 102 TRP A C 1
ATOM 803 O O . TRP A 1 102 ? -3.219 -16.426 37.865 1.00 50.16 102 TRP A O 1
ATOM 813 N N . ARG A 1 103 ? -2.482 -17.320 35.940 1.00 49.34 103 ARG A N 1
ATOM 814 C CA . ARG A 1 103 ? -2.199 -16.067 35.216 1.00 49.34 103 ARG A CA 1
ATOM 815 C C . ARG A 1 103 ? -2.435 -16.225 33.715 1.00 49.34 103 ARG A C 1
ATOM 817 O O . ARG A 1 103 ? -1.681 -15.714 32.887 1.00 49.34 103 ARG A O 1
ATOM 824 N N . ASP A 1 104 ? -3.508 -16.912 33.347 1.00 55.38 104 ASP A N 1
ATOM 825 C CA . ASP A 1 104 ? -3.917 -17.004 31.951 1.00 55.38 104 ASP A CA 1
ATOM 826 C C . ASP A 1 104 ? -4.718 -15.754 31.552 1.00 55.38 104 ASP A C 1
ATOM 828 O O . ASP A 1 104 ? -5.905 -15.646 31.853 1.00 55.38 104 ASP A O 1
ATOM 832 N N . ASN A 1 105 ? -4.013 -14.743 31.016 1.00 51.34 105 ASN A N 1
ATOM 833 C CA . ASN A 1 105 ? -4.517 -13.743 30.050 1.00 51.34 105 ASN A CA 1
ATOM 834 C C . ASN A 1 105 ? -3.433 -12.707 29.666 1.00 51.34 105 ASN A C 1
ATOM 836 O O . ASN A 1 105 ? -3.602 -11.498 29.830 1.00 51.34 105 ASN A O 1
ATOM 840 N N . ARG A 1 106 ? -2.273 -13.152 29.158 1.00 51.81 106 ARG A N 1
ATOM 841 C CA . ARG A 1 106 ? -1.250 -12.240 28.579 1.00 51.81 106 ARG A CA 1
ATOM 842 C C . ARG A 1 106 ? -0.478 -12.825 27.389 1.00 51.81 106 ARG A C 1
ATOM 844 O O . ARG A 1 106 ? 0.667 -12.432 27.135 1.00 51.81 106 ARG A O 1
ATOM 851 N N . ARG A 1 107 ? -1.083 -13.770 26.664 1.00 51.06 107 ARG A N 1
ATOM 852 C CA . ARG A 1 107 ? -0.449 -14.483 25.542 1.00 51.06 107 ARG A CA 1
ATOM 853 C C . ARG A 1 107 ? -1.176 -14.337 24.197 1.00 51.06 107 ARG A C 1
ATOM 855 O O . ARG A 1 107 ? -0.975 -15.177 23.337 1.00 51.06 107 ARG A O 1
ATOM 862 N N . ASP A 1 108 ? -1.880 -13.226 23.966 1.00 51.97 108 ASP A N 1
ATOM 863 C CA . ASP A 1 108 ? -2.647 -13.039 22.717 1.00 51.97 108 ASP A CA 1
ATOM 864 C C . ASP A 1 108 ? -2.196 -11.889 21.792 1.00 51.97 108 ASP A C 1
ATOM 866 O O . ASP A 1 108 ? -2.893 -11.599 20.828 1.00 51.97 108 ASP A O 1
ATOM 870 N N . ASP A 1 109 ? -1.028 -11.254 21.985 1.00 50.12 109 ASP A N 1
ATOM 871 C CA . ASP A 1 109 ? -0.642 -10.115 21.113 1.00 50.12 109 ASP A CA 1
ATOM 872 C C . ASP A 1 109 ? 0.854 -9.975 20.748 1.00 50.12 109 ASP A C 1
ATOM 874 O O . ASP A 1 109 ? 1.244 -8.992 20.123 1.00 50.12 109 ASP A O 1
ATOM 878 N N . ARG A 1 110 ? 1.728 -10.941 21.064 1.00 54.03 110 ARG A N 1
ATOM 879 C CA . ARG A 1 110 ? 3.176 -10.832 20.755 1.00 54.03 110 ARG A CA 1
ATOM 880 C C . ARG A 1 110 ? 3.612 -11.689 19.570 1.00 54.03 110 ARG A C 1
ATOM 882 O O . ARG A 1 110 ? 4.334 -12.666 19.749 1.00 54.03 110 ARG A O 1
ATOM 889 N N . GLY A 1 111 ? 3.195 -11.353 18.350 1.00 50.69 111 GLY A N 1
ATOM 890 C CA . GLY A 1 111 ? 3.747 -12.096 17.210 1.00 50.69 111 GLY A CA 1
ATOM 891 C C . GLY A 1 111 ? 3.278 -11.776 15.800 1.00 50.69 111 GLY A C 1
ATOM 892 O O . GLY A 1 111 ? 3.340 -12.668 14.956 1.00 50.69 111 GLY A O 1
ATOM 893 N N . ARG A 1 112 ? 2.807 -10.559 15.506 1.00 53.88 112 ARG A N 1
ATOM 894 C CA . ARG A 1 112 ? 2.489 -10.157 14.125 1.00 53.88 112 ARG A CA 1
ATOM 895 C C . ARG A 1 112 ? 2.930 -8.722 13.838 1.00 53.88 112 ARG A C 1
ATOM 897 O O . ARG A 1 112 ? 2.102 -7.929 13.450 1.00 53.88 112 ARG A O 1
ATOM 904 N N . GLY A 1 113 ? 4.203 -8.381 14.013 1.00 57.94 113 GLY A N 1
ATOM 905 C CA . GLY A 1 113 ? 4.673 -6.997 13.858 1.00 57.94 113 GLY A CA 1
ATOM 906 C C . GLY A 1 113 ? 4.252 -6.107 15.030 1.00 57.94 113 GLY A C 1
ATOM 907 O O . GLY A 1 113 ? 3.252 -6.374 15.700 1.00 57.94 113 GLY A O 1
ATOM 908 N N . ASP A 1 114 ? 5.042 -5.080 15.315 1.00 76.62 114 ASP A N 1
ATOM 909 C CA . ASP A 1 114 ? 4.800 -4.195 16.449 1.00 76.62 114 ASP A CA 1
ATOM 910 C C . ASP A 1 114 ? 3.568 -3.324 16.180 1.00 76.62 114 ASP A C 1
ATOM 912 O O . ASP A 1 114 ? 3.627 -2.315 15.483 1.00 76.62 114 ASP A O 1
ATOM 916 N N . TRP A 1 115 ? 2.409 -3.730 16.699 1.00 83.50 115 TRP A N 1
ATOM 917 C CA . TRP A 1 115 ? 1.174 -2.958 16.583 1.00 83.50 115 TRP A CA 1
ATOM 918 C C . TRP A 1 115 ? 1.019 -2.015 17.768 1.00 83.50 115 TRP A C 1
ATOM 920 O O . TRP A 1 115 ? 0.835 -2.448 18.906 1.00 83.50 115 TRP A O 1
ATOM 930 N N . LYS A 1 116 ? 0.993 -0.714 17.495 1.00 89.94 116 LYS A N 1
ATOM 931 C CA . LYS A 1 116 ? 0.722 0.319 18.493 1.00 89.94 116 LYS A CA 1
ATOM 932 C C . LYS A 1 116 ? -0.721 0.781 18.379 1.00 89.94 116 LYS A C 1
ATOM 934 O O . LYS A 1 116 ? -1.135 1.264 17.327 1.00 89.94 116 LYS A O 1
ATOM 939 N N . GLN A 1 117 ? -1.490 0.671 19.461 1.00 91.12 117 GLN A N 1
ATOM 940 C CA . GLN A 1 117 ? -2.831 1.252 19.500 1.00 91.12 117 GLN A CA 1
ATOM 941 C C . GLN A 1 117 ? -2.737 2.774 19.336 1.00 91.12 117 GLN A C 1
ATOM 943 O O . GLN A 1 117 ? -2.012 3.430 20.082 1.00 91.12 117 GLN A O 1
ATOM 948 N N . CYS A 1 118 ? -3.477 3.328 18.378 1.00 92.69 118 CYS A N 1
ATOM 949 C CA . CYS A 1 118 ? -3.514 4.770 18.117 1.00 92.69 118 CYS A CA 1
ATOM 950 C C . CYS A 1 118 ? -4.854 5.408 18.501 1.00 92.69 118 CYS A C 1
ATOM 952 O O . CYS A 1 118 ? -4.879 6.554 18.933 1.00 92.69 118 CYS A O 1
ATOM 954 N N . ALA A 1 119 ? -5.970 4.681 18.373 1.00 93.06 119 ALA A N 1
ATOM 955 C CA . ALA A 1 119 ? -7.296 5.208 18.682 1.00 93.06 119 ALA A CA 1
ATOM 956 C C . ALA A 1 119 ? -8.261 4.109 19.146 1.00 93.06 119 ALA A C 1
ATOM 958 O O . ALA A 1 119 ? -8.130 2.941 18.777 1.00 93.06 119 ALA A O 1
ATOM 959 N N . LYS A 1 120 ? -9.260 4.489 19.948 1.00 91.44 120 LYS A N 1
ATOM 960 C CA . LYS A 1 120 ? -10.451 3.662 20.213 1.00 91.44 120 LYS A CA 1
ATOM 961 C C . LYS A 1 120 ? -11.464 3.836 19.074 1.00 91.44 120 LYS A C 1
ATOM 963 O O . LYS A 1 120 ? -11.360 4.786 18.299 1.00 91.44 120 LYS A O 1
ATOM 968 N N . GLU A 1 121 ? -12.443 2.940 18.972 1.00 86.88 121 GLU A N 1
ATOM 969 C CA . GLU A 1 121 ? -13.557 3.064 18.022 1.00 86.88 121 GLU A CA 1
ATOM 970 C C . GLU A 1 121 ? -14.223 4.449 18.105 1.00 86.88 121 GLU A C 1
ATOM 972 O O . GLU A 1 121 ? -14.435 4.984 19.193 1.00 86.88 121 GLU A O 1
ATOM 977 N N . LYS A 1 122 ? -14.525 5.024 16.933 1.00 88.25 122 LYS A N 1
ATOM 978 C CA . LYS A 1 122 ? -14.978 6.412 16.700 1.00 88.25 122 LYS A CA 1
ATOM 979 C C . LYS A 1 122 ? -13.923 7.503 16.941 1.00 88.25 122 LYS A C 1
ATOM 981 O O . LYS A 1 122 ? -14.213 8.670 16.689 1.00 88.25 122 LYS A O 1
ATOM 986 N N . GLY A 1 123 ? -12.718 7.151 17.384 1.00 90.94 123 GLY A N 1
ATOM 987 C CA . GLY A 1 123 ? -11.586 8.072 17.482 1.00 90.94 123 GLY A CA 1
ATOM 988 C C . GLY A 1 123 ? -10.917 8.348 16.132 1.00 90.94 123 GLY A C 1
ATOM 989 O O . GLY A 1 123 ? -11.207 7.694 15.128 1.00 90.94 123 GLY A O 1
ATOM 990 N N . PHE A 1 124 ? -9.988 9.302 16.115 1.00 92.50 124 PHE A N 1
ATOM 991 C CA . PHE A 1 124 ? -9.108 9.562 14.976 1.00 92.50 124 PHE A CA 1
ATOM 992 C C . PHE A 1 124 ? -7.707 9.034 15.288 1.00 92.50 124 PHE A C 1
ATOM 994 O O . PHE A 1 124 ? -7.158 9.312 16.351 1.00 92.50 124 PHE A O 1
ATOM 1001 N N . CYS A 1 125 ? -7.168 8.223 14.386 1.00 93.00 125 CYS A N 1
ATOM 1002 C CA . CYS A 1 125 ? -5.822 7.682 14.464 1.00 93.00 125 CYS A CA 1
ATOM 1003 C C . CYS A 1 125 ? -4.917 8.579 13.624 1.00 93.00 125 CYS A C 1
ATOM 1005 O O . CYS A 1 125 ? -4.944 8.474 12.401 1.00 93.00 125 CYS A O 1
ATOM 1007 N N . ASP A 1 126 ? -4.171 9.468 14.277 1.00 93.25 126 ASP A N 1
ATOM 1008 C CA . ASP A 1 126 ? -3.245 10.384 13.612 1.00 93.25 126 ASP A CA 1
ATOM 1009 C C . ASP A 1 126 ? -1.852 9.755 13.482 1.00 93.25 126 ASP A C 1
ATOM 1011 O O . ASP A 1 126 ? -1.312 9.192 14.440 1.00 93.25 126 ASP A O 1
ATOM 1015 N N . PHE A 1 127 ? -1.288 9.810 12.281 1.00 90.94 127 PHE A N 1
ATOM 1016 C CA . PHE A 1 127 ? 0.067 9.362 11.975 1.00 90.94 127 PHE A CA 1
ATOM 1017 C C . PHE A 1 127 ? 0.526 10.018 10.676 1.00 90.94 127 PHE A C 1
ATOM 1019 O O . PHE A 1 127 ? -0.286 10.323 9.812 1.00 90.94 127 PHE A O 1
ATOM 1026 N N . TYR A 1 128 ? 1.836 10.162 10.504 1.00 88.44 128 TYR A N 1
ATOM 1027 C CA . TYR A 1 128 ? 2.414 10.759 9.303 1.00 88.44 128 TYR A CA 1
ATOM 1028 C C . TYR A 1 128 ? 2.814 9.702 8.275 1.00 88.44 128 TYR A C 1
ATOM 1030 O O . TYR A 1 128 ? 3.315 8.628 8.625 1.00 88.44 128 TYR A O 1
ATOM 1038 N N . GLY A 1 129 ? 2.641 10.032 6.994 1.00 86.56 129 GLY A N 1
ATOM 1039 C CA . GLY A 1 129 ? 3.025 9.156 5.894 1.00 86.56 129 GLY A CA 1
ATOM 1040 C C . GLY A 1 129 ? 2.079 7.966 5.732 1.00 86.56 129 GLY A C 1
ATOM 1041 O O . GLY A 1 129 ? 0.942 7.984 6.198 1.00 86.56 129 GLY A O 1
ATOM 1042 N N . ARG A 1 130 ? 2.532 6.930 5.017 1.00 86.44 130 ARG A N 1
ATOM 1043 C CA . ARG A 1 130 ? 1.740 5.713 4.789 1.00 86.44 130 ARG A CA 1
ATOM 1044 C C . ARG A 1 130 ? 1.981 4.716 5.912 1.00 86.44 130 ARG A C 1
ATOM 1046 O O . ARG A 1 130 ? 3.118 4.300 6.129 1.00 86.44 130 ARG A O 1
ATOM 1053 N N . LYS A 1 131 ? 0.912 4.293 6.583 1.00 87.12 131 LYS A N 1
ATOM 1054 C CA . LYS A 1 131 ? 0.961 3.236 7.598 1.00 87.12 131 LYS A CA 1
ATOM 1055 C C . LYS A 1 131 ? -0.115 2.195 7.325 1.00 87.12 131 LYS A C 1
ATOM 1057 O O . LYS A 1 131 ? -1.217 2.516 6.879 1.00 87.12 131 LYS A O 1
ATOM 1062 N N . VAL A 1 132 ? 0.217 0.939 7.619 1.00 87.19 132 VAL A N 1
ATOM 1063 C CA . VAL A 1 132 ? -0.792 -0.116 7.726 1.00 87.19 132 VAL A CA 1
ATOM 1064 C C . VAL A 1 132 ? -1.505 0.081 9.054 1.00 87.19 132 VAL A C 1
ATOM 1066 O O . VAL A 1 132 ? -0.867 0.118 10.109 1.00 87.19 132 VAL A O 1
ATOM 1069 N N . VAL A 1 133 ? -2.822 0.225 8.988 1.00 91.31 133 VAL A N 1
ATOM 1070 C CA . VAL A 1 133 ? -3.702 0.372 10.140 1.00 91.31 133 VAL A CA 1
ATOM 1071 C C . VAL A 1 133 ? -4.595 -0.855 10.205 1.00 91.31 133 VAL A C 1
ATOM 1073 O O . VAL A 1 133 ? -5.226 -1.223 9.215 1.00 91.31 133 VAL A O 1
ATOM 1076 N N . ARG A 1 134 ? -4.678 -1.485 11.374 1.00 91.69 134 ARG A N 1
ATOM 1077 C CA . ARG A 1 134 ? -5.653 -2.542 11.645 1.00 91.69 134 ARG A CA 1
ATOM 1078 C C . ARG A 1 134 ? -6.763 -2.021 12.544 1.00 91.69 134 ARG A C 1
ATOM 1080 O O . ARG A 1 134 ? -6.482 -1.336 13.524 1.00 91.69 134 ARG A O 1
ATOM 1087 N N . TYR A 1 135 ? -8.002 -2.379 12.241 1.00 92.12 135 TYR A N 1
ATOM 1088 C CA . TYR A 1 135 ? -9.191 -2.060 13.027 1.00 92.12 135 TYR A CA 1
ATOM 1089 C C . TYR A 1 135 ? -9.872 -3.343 13.479 1.00 92.12 135 TYR A C 1
ATOM 1091 O O . TYR A 1 135 ? -10.122 -4.221 12.656 1.00 92.12 135 TYR A O 1
ATOM 1099 N N . GLY A 1 136 ? -10.167 -3.479 14.771 1.00 91.75 136 GLY A N 1
ATOM 1100 C CA . GLY A 1 136 ? -10.811 -4.688 15.277 1.00 91.75 136 GLY A CA 1
ATOM 1101 C C . GLY A 1 136 ? -10.681 -4.917 16.774 1.00 91.75 136 GLY A C 1
ATOM 1102 O O . GLY A 1 136 ? -10.283 -4.021 17.518 1.00 91.75 136 GLY A O 1
ATOM 1103 N N . ALA A 1 137 ? -11.065 -6.119 17.202 1.00 86.25 137 ALA A N 1
ATOM 1104 C CA . ALA A 1 137 ? -11.028 -6.570 18.592 1.00 86.25 137 ALA A CA 1
ATOM 1105 C C . ALA A 1 137 ? -10.970 -8.104 18.671 1.00 86.25 137 ALA A C 1
ATOM 1107 O O . ALA A 1 137 ? -11.449 -8.791 17.767 1.00 86.25 137 ALA A O 1
ATOM 1108 N N . LYS A 1 138 ? -10.430 -8.643 19.777 1.00 79.50 138 LYS A N 1
ATOM 1109 C CA . LYS A 1 138 ? -10.420 -10.089 20.095 1.00 79.50 138 LYS A CA 1
ATOM 1110 C C . LYS A 1 138 ? -9.933 -10.970 18.928 1.00 79.50 138 LYS A C 1
ATOM 1112 O O . LYS A 1 138 ? -10.610 -11.910 18.523 1.00 79.50 138 LYS A O 1
ATOM 1117 N N . GLY A 1 139 ? -8.801 -10.610 18.322 1.00 80.75 139 GLY A N 1
ATOM 1118 C CA . GLY A 1 139 ? -8.201 -11.367 17.214 1.00 80.75 139 GLY A CA 1
ATOM 1119 C C . GLY A 1 139 ? -8.875 -11.199 15.844 1.00 80.75 139 GLY A C 1
ATOM 1120 O O . GLY A 1 139 ? -8.367 -11.724 14.856 1.00 80.75 139 GLY A O 1
ATOM 1121 N N . ARG A 1 140 ? -9.984 -10.453 15.744 1.00 82.25 140 ARG A N 1
ATOM 1122 C CA . ARG A 1 140 ? -10.685 -10.174 14.481 1.00 82.25 140 ARG A CA 1
ATOM 1123 C C . ARG A 1 140 ? -10.367 -8.756 14.031 1.00 82.25 140 ARG A C 1
ATOM 1125 O O . ARG A 1 140 ? -10.884 -7.804 14.615 1.00 82.25 140 ARG A O 1
ATOM 1132 N N . PHE A 1 141 ? -9.535 -8.626 13.001 1.00 86.06 141 PHE A N 1
ATOM 1133 C CA . PHE A 1 141 ? -9.063 -7.340 12.489 1.00 86.06 141 PHE A CA 1
ATOM 1134 C C . PHE A 1 141 ? -9.233 -7.234 10.973 1.00 86.06 141 PHE A C 1
ATOM 1136 O O . PHE A 1 141 ? -9.063 -8.217 10.256 1.00 86.06 141 PHE A O 1
ATOM 1143 N N . VAL A 1 142 ? -9.543 -6.027 10.499 1.00 87.94 142 VAL A N 1
ATOM 1144 C CA . VAL A 1 142 ? -9.373 -5.625 9.099 1.00 87.94 142 VAL A CA 1
ATOM 1145 C C . VAL A 1 142 ? -8.157 -4.719 9.023 1.00 87.94 142 VAL A C 1
ATOM 1147 O O . VAL A 1 142 ? -8.080 -3.736 9.756 1.00 87.94 142 VAL A O 1
ATOM 1150 N N . GLU A 1 143 ? -7.228 -5.038 8.131 1.00 88.69 143 GLU A N 1
ATOM 1151 C CA . GLU A 1 143 ? -6.029 -4.243 7.873 1.00 88.69 143 GLU A CA 1
ATOM 1152 C C . GLU A 1 143 ? -6.195 -3.483 6.559 1.00 88.69 143 GLU A C 1
ATOM 1154 O O . GLU A 1 143 ? -6.701 -4.035 5.580 1.00 88.69 143 GLU A O 1
ATOM 1159 N N . ARG A 1 144 ? -5.805 -2.210 6.553 1.00 86.62 144 ARG A N 1
ATOM 1160 C CA . ARG A 1 144 ? -5.852 -1.315 5.392 1.00 86.62 144 ARG A CA 1
ATOM 1161 C C . ARG A 1 144 ? -4.739 -0.285 5.486 1.00 86.62 144 ARG A C 1
ATOM 1163 O O . ARG A 1 144 ? -4.215 -0.034 6.572 1.00 86.62 144 ARG A O 1
ATOM 1170 N N . VAL A 1 145 ? -4.397 0.335 4.364 1.00 88.44 145 VAL A N 1
ATOM 1171 C CA . VAL A 1 145 ? -3.365 1.373 4.327 1.00 88.44 145 VAL A CA 1
ATOM 1172 C C . VAL A 1 145 ? -3.995 2.742 4.221 1.00 88.44 145 VAL A C 1
ATOM 1174 O O . VAL A 1 145 ? -4.866 2.989 3.394 1.00 88.44 145 VAL A O 1
ATOM 1177 N N . PHE A 1 146 ? -3.522 3.642 5.069 1.00 89.25 146 PHE A N 1
ATOM 1178 C CA . PHE A 1 146 ? -3.964 5.024 5.092 1.00 89.25 146 PHE A CA 1
ATOM 1179 C C . PHE A 1 146 ? -2.755 5.951 5.053 1.00 89.25 146 PHE A C 1
ATOM 1181 O O . PHE A 1 146 ? -1.626 5.544 5.352 1.00 89.25 146 PHE A O 1
ATOM 1188 N N . ARG A 1 147 ? -3.003 7.197 4.651 1.00 91.06 147 ARG A N 1
ATOM 1189 C CA . ARG A 1 147 ? -2.006 8.261 4.600 1.00 91.06 147 ARG A CA 1
ATOM 1190 C C . ARG A 1 147 ? -2.462 9.395 5.501 1.00 91.06 147 ARG A C 1
ATOM 1192 O O . ARG A 1 147 ? -3.614 9.799 5.396 1.00 91.06 147 ARG A O 1
ATOM 1199 N N . ASP A 1 148 ? -1.554 9.893 6.330 1.00 90.00 148 ASP A N 1
ATOM 1200 C CA . ASP A 1 148 ? -1.773 11.088 7.157 1.00 90.00 148 ASP A CA 1
ATOM 1201 C C . ASP A 1 148 ? -2.985 10.967 8.113 1.00 90.00 148 ASP A C 1
ATOM 1203 O O . ASP A 1 148 ? -3.683 11.936 8.402 1.00 90.00 148 ASP A O 1
ATOM 1207 N N . GLY A 1 149 ? -3.255 9.744 8.584 1.00 91.81 149 GLY A N 1
ATOM 1208 C CA . GLY A 1 149 ? -4.309 9.441 9.549 1.00 91.81 149 GLY A CA 1
ATOM 1209 C C . GLY A 1 149 ? -5.551 8.739 8.986 1.00 91.81 149 GLY A C 1
ATOM 1210 O O . GLY A 1 149 ? -5.736 8.568 7.781 1.00 91.81 149 GLY A O 1
ATOM 1211 N N . VAL A 1 150 ? -6.419 8.275 9.891 1.00 95.44 150 VAL A N 1
ATOM 1212 C CA . VAL A 1 150 ? -7.705 7.643 9.548 1.00 95.44 150 VAL A CA 1
ATOM 1213 C C . VAL A 1 150 ? -8.718 7.713 10.691 1.00 95.44 150 VAL A C 1
ATOM 1215 O O . VAL A 1 150 ? -8.374 7.614 11.871 1.00 95.44 150 VAL A O 1
ATOM 1218 N N . ARG A 1 151 ? -10.008 7.816 10.349 1.00 93.38 151 ARG A N 1
ATOM 1219 C CA . ARG A 1 151 ? -11.099 7.610 11.310 1.00 93.38 151 ARG A CA 1
ATOM 1220 C C . ARG A 1 151 ? -11.236 6.137 11.683 1.00 93.38 151 ARG A C 1
ATOM 1222 O O . ARG A 1 151 ? -11.408 5.269 10.833 1.00 93.38 151 ARG A O 1
ATOM 1229 N N . CYS A 1 152 ? -11.210 5.859 12.978 1.00 92.81 152 CYS A N 1
ATOM 1230 C CA . CYS A 1 152 ? -11.294 4.511 13.511 1.00 92.81 152 CYS A CA 1
ATOM 1231 C C . CYS A 1 152 ? -12.745 4.011 13.590 1.00 92.81 152 CYS A C 1
ATOM 1233 O O . CYS A 1 152 ? -13.312 3.874 14.678 1.00 92.81 152 CYS A O 1
ATOM 1235 N N . ASP A 1 153 ? -13.384 3.794 12.440 1.00 92.19 153 ASP A N 1
ATOM 1236 C CA . ASP A 1 153 ? -14.802 3.446 12.361 1.00 92.19 153 ASP A CA 1
ATOM 1237 C C . ASP A 1 153 ? -15.136 2.366 11.321 1.00 92.19 153 ASP A C 1
ATOM 1239 O O . ASP A 1 153 ? -14.373 2.055 10.402 1.00 92.19 153 ASP A O 1
ATOM 1243 N N . ASN A 1 154 ? -16.345 1.815 11.460 1.00 90.31 154 ASN A N 1
ATOM 1244 C CA . ASN A 1 154 ? -16.900 0.826 10.539 1.00 90.31 154 ASN A CA 1
ATOM 1245 C C . ASN A 1 154 ? -17.034 1.349 9.097 1.00 90.31 154 ASN A C 1
ATOM 1247 O O . ASN A 1 154 ? -17.127 0.544 8.175 1.00 90.31 154 ASN A O 1
ATOM 1251 N N . ARG A 1 155 ? -17.062 2.672 8.876 1.00 89.00 155 ARG A N 1
ATOM 1252 C CA . ARG A 1 155 ? -17.165 3.253 7.530 1.00 89.00 155 ARG A CA 1
ATOM 1253 C C . ARG A 1 155 ? -15.842 3.140 6.775 1.00 89.00 155 ARG A C 1
ATOM 1255 O O . ARG A 1 155 ? -15.854 2.885 5.576 1.00 89.00 155 ARG A O 1
ATOM 1262 N N . SER A 1 156 ? -14.725 3.299 7.478 1.00 87.75 156 SER A N 1
ATOM 1263 C CA . SER A 1 156 ? -13.382 3.272 6.890 1.00 87.75 156 SER A CA 1
ATOM 1264 C C . SER A 1 156 ? -12.858 1.841 6.688 1.00 87.75 156 SER A C 1
ATOM 1266 O O . SER A 1 156 ? -12.133 1.577 5.729 1.00 87.75 156 SER A O 1
ATOM 1268 N N . PHE A 1 157 ? -13.256 0.899 7.554 1.00 88.88 157 PHE A N 1
ATOM 1269 C CA . PHE A 1 157 ? -12.717 -0.471 7.569 1.00 88.88 157 PHE A CA 1
ATOM 1270 C C . PHE A 1 157 ? -13.753 -1.587 7.346 1.00 88.88 157 PHE A C 1
ATOM 1272 O O . PHE A 1 157 ? -13.372 -2.699 6.985 1.00 88.88 157 PHE A O 1
ATOM 1279 N N . GLY A 1 158 ? -15.048 -1.330 7.542 1.00 88.06 158 GLY A N 1
ATOM 1280 C CA . GLY A 1 158 ? -16.059 -2.376 7.758 1.00 88.06 158 GLY A CA 1
ATOM 1281 C C . GLY A 1 158 ? -16.134 -2.817 9.227 1.00 88.06 158 GLY A C 1
ATOM 1282 O O . GLY A 1 158 ? -15.433 -2.268 10.072 1.00 88.06 158 GLY A O 1
ATOM 1283 N N . ASP A 1 159 ? -16.980 -3.808 9.546 1.00 86.06 159 ASP A N 1
ATOM 1284 C CA . ASP A 1 159 ? -17.145 -4.313 10.923 1.00 86.06 159 ASP A CA 1
ATOM 1285 C C . ASP A 1 159 ? -16.583 -5.740 11.102 1.00 86.06 159 ASP A C 1
ATOM 1287 O O . ASP A 1 159 ? -17.293 -6.722 10.853 1.00 86.06 159 ASP A O 1
ATOM 1291 N N . PRO A 1 160 ? -15.318 -5.883 11.542 1.00 86.75 160 PRO A N 1
ATOM 1292 C CA . PRO A 1 160 ? -14.705 -7.191 11.787 1.00 86.75 160 PRO A CA 1
ATOM 1293 C C . PRO A 1 160 ? -15.255 -7.932 13.009 1.00 86.75 160 PRO A C 1
ATOM 1295 O O . PRO A 1 160 ? -15.129 -9.157 13.090 1.00 86.75 160 PRO A O 1
ATOM 1298 N N . ALA A 1 161 ? -15.818 -7.207 13.978 1.00 80.44 161 ALA A N 1
ATOM 1299 C CA . ALA A 1 161 ? -16.198 -7.729 15.285 1.00 80.44 161 ALA A CA 1
ATOM 1300 C C . ALA A 1 161 ? -17.497 -7.061 15.763 1.00 80.44 161 ALA A C 1
ATOM 1302 O O . ALA A 1 161 ? -17.492 -6.159 16.606 1.00 80.44 161 ALA A O 1
ATOM 1303 N N . ARG A 1 162 ? -18.624 -7.528 15.211 1.00 80.56 162 ARG A N 1
ATOM 1304 C CA . ARG A 1 162 ? -19.966 -7.037 15.555 1.00 80.56 162 ARG A CA 1
ATOM 1305 C C . ARG A 1 162 ? -20.246 -7.190 17.052 1.00 80.56 162 ARG A C 1
ATOM 1307 O O . ARG A 1 162 ? -19.991 -8.244 17.634 1.00 80.56 162 ARG A O 1
ATOM 1314 N N . GLY A 1 163 ? -20.785 -6.136 17.664 1.00 79.62 163 GLY A N 1
ATOM 1315 C CA . GLY A 1 163 ? -21.143 -6.110 19.088 1.00 79.62 163 GLY A CA 1
ATOM 1316 C C . GLY A 1 163 ? -19.957 -6.013 20.056 1.00 79.62 163 GLY A C 1
ATOM 1317 O O . GLY A 1 163 ? -20.150 -6.150 21.260 1.00 79.62 163 GLY A O 1
ATOM 1318 N N . GLN A 1 164 ? -18.736 -5.793 19.559 1.00 82.00 164 GLN A N 1
ATOM 1319 C CA . GLN A 1 164 ? -17.541 -5.594 20.380 1.00 82.00 164 GLN A CA 1
ATOM 1320 C C . GLN A 1 164 ? -16.983 -4.185 20.166 1.00 82.00 164 GLN A C 1
ATOM 1322 O O . GLN A 1 164 ? -16.999 -3.678 19.042 1.00 82.00 164 GLN A O 1
ATOM 1327 N N . GLY A 1 165 ? -16.462 -3.583 21.241 1.00 82.44 165 GLY A N 1
ATOM 1328 C CA . GLY A 1 165 ? -15.714 -2.330 21.162 1.00 82.44 165 GLY A CA 1
ATOM 1329 C C . GLY A 1 165 ? -14.393 -2.559 20.436 1.00 82.44 165 GLY A C 1
ATOM 1330 O O . GLY A 1 165 ? -13.588 -3.385 20.869 1.00 82.44 165 GLY A O 1
ATOM 1331 N N . LYS A 1 166 ? -14.190 -1.861 19.321 1.00 88.81 166 LYS A N 1
ATOM 1332 C CA . LYS A 1 166 ? -13.002 -2.004 18.468 1.00 88.81 166 LYS A CA 1
ATOM 1333 C C . LYS A 1 166 ? -11.966 -0.917 18.755 1.00 88.81 166 LYS A C 1
ATOM 1335 O O . LYS A 1 166 ? -12.231 0.084 19.423 1.00 88.81 166 LYS A O 1
ATOM 1340 N N . ALA A 1 167 ? -10.759 -1.114 18.246 1.00 91.62 167 ALA A N 1
ATOM 1341 C CA . ALA A 1 167 ? -9.695 -0.121 18.290 1.00 91.62 167 ALA A CA 1
ATOM 1342 C C . ALA A 1 167 ? -8.848 -0.179 17.018 1.00 91.62 167 ALA A C 1
ATOM 1344 O O . ALA A 1 167 ? -8.852 -1.187 16.305 1.00 91.62 167 ALA A O 1
ATOM 1345 N N . CYS A 1 168 ? -8.134 0.913 16.752 1.00 93.12 168 CYS A N 1
ATOM 1346 C CA . CYS A 1 168 ? -7.187 1.019 15.655 1.00 93.12 168 CYS A CA 1
ATOM 1347 C C . CYS A 1 168 ? -5.764 0.914 16.166 1.00 93.12 168 CYS A C 1
ATOM 1349 O O . CYS A 1 168 ? -5.415 1.481 17.207 1.00 93.12 168 CYS A O 1
ATOM 1351 N N . TYR A 1 169 ? -4.941 0.225 15.388 1.00 91.81 169 TYR A N 1
ATOM 1352 C CA . TYR A 1 169 ? -3.532 0.036 15.669 1.00 91.81 169 TYR A CA 1
ATOM 1353 C C . TYR A 1 169 ? -2.737 0.309 14.400 1.00 91.81 169 TYR A C 1
ATOM 1355 O O . TYR A 1 169 ? -3.114 -0.167 13.332 1.00 91.81 169 TYR A O 1
ATOM 1363 N N . ILE A 1 170 ? -1.642 1.049 14.522 1.00 90.69 170 ILE A N 1
ATOM 1364 C CA . ILE A 1 170 ? -0.672 1.254 13.445 1.00 90.69 170 ILE A CA 1
ATOM 1365 C C . ILE A 1 170 ? 0.456 0.245 13.594 1.00 90.69 170 ILE A C 1
ATOM 1367 O O . ILE A 1 170 ? 0.842 -0.086 14.717 1.00 90.69 170 ILE A O 1
ATOM 1371 N N . GLN A 1 171 ? 0.977 -0.245 12.477 1.00 85.00 171 GLN A N 1
ATOM 1372 C CA . GLN A 1 171 ? 2.184 -1.059 12.503 1.00 85.00 171 GLN A CA 1
ATOM 1373 C C . GLN A 1 171 ? 3.410 -0.150 12.556 1.00 85.00 171 GLN A C 1
ATOM 1375 O O . GLN A 1 171 ? 3.547 0.747 11.712 1.00 85.00 171 GLN A O 1
ATOM 1380 N N . ASN A 1 172 ? 4.251 -0.356 13.567 1.00 68.12 172 ASN A N 1
ATOM 1381 C CA . ASN A 1 172 ? 5.504 0.367 13.720 1.00 68.12 172 ASN A CA 1
ATOM 1382 C C . ASN A 1 172 ? 6.515 -0.093 12.672 1.00 68.12 172 ASN A C 1
ATOM 1384 O O . ASN A 1 172 ? 6.578 -1.319 12.420 1.00 68.12 172 ASN A O 1
#